Protein AF-A0AAN9YTC8-F1 (afdb_monomer_lite)

pLDDT: mean 73.13, std 9.22, range [50.75, 85.56]

Sequence (121 aa):
MQWSGKAPTAAPIPGGHFCYISTPMRNTRRFLTKIKHPSVNAHGRICHSIFDRDWTSDISTTALLDTVYALLYQPEYSDPVNTTTILRFHHDAVEFADEVRAYVHNHALTSREDWKTALLD

Organism: NCBI:txid117547

Radius of gyration: 14.25 Å; chains: 1; bounding box: 40×26×38 Å

InterPro domains:
  IPR000608 Ubiquitin-conjugating (UBC), catalytic core domain [PF00179] (30-103)
  IPR000608 Ubiquitin-conjugating (UBC), catalytic core domain [PS50127] (1-109)
  IPR016135 Ubiquitin-conjugating enzyme/RWD-like [G3DSA:3.10.110.10] (22-118)
  IPR016135 Ubiquitin-conjugating enzyme/RWD-like [SSF54495] (30-110)

Foldseek 3Di:
DKDWDFQDCQFLQHGFIWIWDQDPVVLDTFIPFQALAQQADRRGDGNDCCSPVVPDPPDDPVNVVVVVNVCRRPPDPPDCNPVVSVCCCVVPVPVSSVVRHVSRVVTRPQDPVNVVVVVVD

Secondary structure (DSSP, 8-state):
-EEEEEPPTTSSSTT-EEEEEEEGGGTEEEESS---BTTB-TTS-B-SGGGTTT--TTS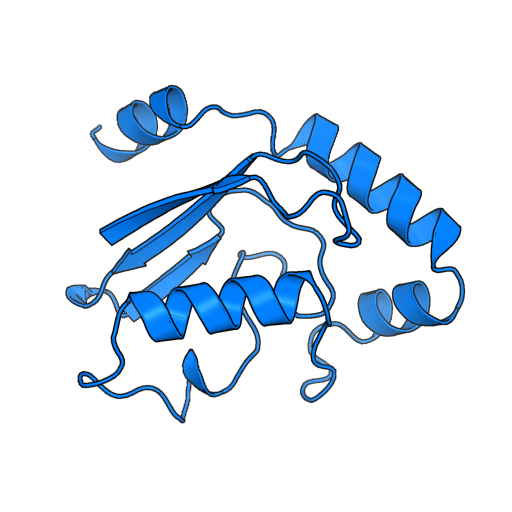-HHHHHHHHHHHHHS---S-GGGHHHHHHHHH-HHHHHHHHHHHHHHHS---HHHHHHHHH-

Structure (mmCIF, N/CA/C/O backbone):
data_AF-A0AAN9YTC8-F1
#
_entry.id   AF-A0AAN9YTC8-F1
#
loop_
_atom_site.group_PDB
_atom_site.id
_atom_site.type_symbol
_atom_site.label_atom_id
_atom_site.label_alt_id
_atom_site.label_comp_id
_atom_site.label_asym_id
_atom_site.label_entity_id
_atom_site.label_seq_id
_atom_site.pdbx_PDB_ins_code
_atom_site.Cartn_x
_atom_site.Cartn_y
_atom_site.Cartn_z
_atom_site.occupancy
_atom_site.B_iso_or_equiv
_atom_site.auth_seq_id
_atom_site.auth_comp_id
_atom_site.auth_asym_id
_atom_site.auth_atom_id
_atom_site.pdbx_PDB_model_num
ATOM 1 N N . MET A 1 1 ? -11.846 1.825 11.011 1.00 56.03 1 MET A N 1
ATOM 2 C CA . MET A 1 1 ? -11.203 3.096 10.638 1.00 56.03 1 MET A CA 1
ATOM 3 C C . MET A 1 1 ? -10.756 3.009 9.186 1.00 56.03 1 MET A C 1
ATOM 5 O O . MET A 1 1 ? -10.105 2.040 8.809 1.00 56.03 1 MET A O 1
ATOM 9 N N . GLN A 1 2 ? -11.172 3.971 8.364 1.00 60.97 2 GLN A N 1
ATOM 10 C CA . GLN A 1 2 ? -10.748 4.090 6.969 1.00 60.97 2 GLN A CA 1
ATOM 11 C C . GLN A 1 2 ? -9.683 5.176 6.891 1.00 60.97 2 GLN A C 1
ATOM 13 O O . GLN A 1 2 ? -9.886 6.280 7.400 1.00 60.97 2 GLN A O 1
ATOM 18 N N . TRP A 1 3 ? -8.563 4.862 6.253 1.00 62.59 3 TRP A N 1
ATOM 19 C CA . TRP A 1 3 ? -7.508 5.818 5.986 1.00 62.59 3 TRP A CA 1
ATOM 20 C C . TRP A 1 3 ? -7.277 5.914 4.478 1.00 62.59 3 TRP A C 1
ATOM 22 O O . TRP A 1 3 ? -7.311 4.926 3.748 1.00 62.59 3 TRP A O 1
ATOM 32 N N . SER A 1 4 ? -7.093 7.133 3.996 1.00 61.62 4 SER A N 1
ATOM 33 C CA . SER A 1 4 ? -6.809 7.415 2.594 1.00 61.62 4 SER A CA 1
ATOM 34 C C . SER A 1 4 ? -5.671 8.416 2.547 1.00 61.62 4 SER A C 1
ATOM 36 O O . SER A 1 4 ? -5.787 9.480 3.161 1.00 61.62 4 SER A O 1
ATOM 38 N N . GLY A 1 5 ? -4.617 8.108 1.805 1.00 62.34 5 GLY A N 1
ATOM 39 C CA . GLY A 1 5 ? -3.478 9.000 1.658 1.00 62.34 5 GLY A CA 1
ATOM 40 C C . GLY A 1 5 ? -2.777 8.819 0.323 1.00 62.34 5 GLY A C 1
ATOM 41 O O . GLY A 1 5 ? -3.021 7.863 -0.415 1.00 62.34 5 GLY A O 1
ATOM 42 N N . LYS A 1 6 ? -1.926 9.789 -0.002 1.00 61.69 6 LYS A N 1
ATOM 43 C CA . LYS A 1 6 ? -1.024 9.706 -1.150 1.00 61.69 6 LYS A CA 1
ATOM 44 C C . LYS A 1 6 ? 0.211 8.908 -0.748 1.00 61.69 6 LYS A C 1
ATOM 46 O O . LYS A 1 6 ? 0.714 9.095 0.364 1.00 61.69 6 LYS A O 1
ATOM 51 N N . ALA A 1 7 ? 0.705 8.053 -1.641 1.00 61.84 7 ALA A N 1
ATOM 52 C CA . ALA A 1 7 ? 2.037 7.492 -1.444 1.00 61.84 7 ALA A CA 1
ATOM 53 C C . ALA A 1 7 ? 3.098 8.610 -1.476 1.00 61.84 7 ALA A C 1
ATOM 55 O O . ALA A 1 7 ? 2.913 9.604 -2.189 1.00 61.84 7 ALA A O 1
ATOM 56 N N . PRO A 1 8 ? 4.204 8.461 -0.725 1.00 58.53 8 PRO A N 1
ATOM 57 C CA . PRO A 1 8 ? 5.326 9.389 -0.789 1.00 58.53 8 PRO A CA 1
ATOM 58 C C . PRO A 1 8 ? 5.865 9.503 -2.219 1.00 58.53 8 PRO A C 1
ATOM 60 O O . PRO A 1 8 ? 6.026 8.497 -2.903 1.00 58.53 8 PRO A O 1
ATOM 63 N N . THR A 1 9 ? 6.211 10.712 -2.662 1.00 55.62 9 THR A N 1
ATOM 64 C CA . THR A 1 9 ? 6.757 10.952 -4.013 1.00 55.62 9 THR A CA 1
ATOM 65 C C . THR A 1 9 ? 8.065 10.194 -4.269 1.00 55.62 9 THR A C 1
ATOM 67 O O . THR A 1 9 ? 8.364 9.859 -5.409 1.00 55.62 9 THR A O 1
ATOM 70 N N . ALA A 1 10 ? 8.826 9.915 -3.205 1.00 52.22 10 ALA A N 1
ATOM 71 C CA . ALA A 1 10 ? 10.077 9.158 -3.235 1.00 52.22 10 ALA A CA 1
ATOM 72 C C . ALA A 1 10 ? 9.891 7.634 -3.087 1.00 52.22 10 ALA A C 1
ATOM 74 O O . ALA A 1 10 ? 10.875 6.901 -3.134 1.00 52.22 10 ALA A O 1
ATOM 75 N N . ALA A 1 11 ? 8.662 7.150 -2.880 1.00 58.00 11 ALA A N 1
ATOM 76 C CA . ALA A 1 11 ? 8.391 5.718 -2.871 1.00 58.00 11 ALA A CA 1
ATOM 77 C C . ALA A 1 11 ? 8.486 5.156 -4.304 1.00 58.00 11 ALA A C 1
ATOM 79 O O . ALA A 1 11 ? 8.258 5.901 -5.263 1.00 58.00 11 ALA A O 1
ATOM 80 N N . PRO A 1 12 ? 8.689 3.835 -4.480 1.00 53.94 12 PRO A N 1
ATOM 81 C CA . PRO A 1 12 ? 8.632 3.164 -5.788 1.00 53.94 12 PRO A CA 1
ATOM 82 C C . PRO A 1 12 ? 7.294 3.345 -6.532 1.00 53.94 12 PRO A C 1
ATOM 84 O O . PRO A 1 12 ? 7.140 2.894 -7.664 1.00 53.94 12 PRO A O 1
ATOM 87 N N . ILE A 1 13 ? 6.318 3.998 -5.889 1.00 55.84 13 ILE A N 1
ATOM 88 C CA . ILE A 1 13 ? 4.958 4.243 -6.348 1.00 55.84 13 ILE A CA 1
ATOM 89 C C . ILE A 1 13 ? 4.642 5.759 -6.327 1.00 55.84 13 ILE A C 1
ATOM 91 O O . ILE A 1 13 ? 3.891 6.218 -5.460 1.00 55.84 13 ILE A O 1
ATOM 95 N N . PRO A 1 14 ? 5.187 6.584 -7.239 1.00 54.06 14 PRO A N 1
ATOM 96 C CA . PRO A 1 14 ? 4.947 8.024 -7.191 1.00 54.06 14 PRO A CA 1
ATOM 97 C C . PRO A 1 14 ? 3.487 8.365 -7.537 1.00 54.06 14 PRO A C 1
ATOM 99 O O . PRO A 1 14 ? 2.991 8.001 -8.601 1.00 54.06 14 PRO A O 1
ATOM 102 N N . GLY A 1 15 ? 2.802 9.103 -6.655 1.00 55.34 15 GLY A N 1
ATOM 103 C CA . GLY A 1 15 ? 1.581 9.856 -6.989 1.00 55.34 15 GLY A CA 1
ATOM 104 C C . GLY A 1 15 ? 0.232 9.128 -6.899 1.00 55.34 15 GLY A C 1
ATOM 105 O O . GLY A 1 15 ? -0.797 9.767 -7.115 1.00 55.34 15 GLY A O 1
ATOM 106 N N . GLY A 1 16 ? 0.194 7.841 -6.548 1.00 62.44 16 GLY A N 1
ATOM 107 C CA . GLY A 1 16 ? -1.069 7.108 -6.379 1.00 62.44 16 GLY A CA 1
ATOM 108 C C . GLY A 1 16 ? -1.844 7.497 -5.113 1.00 62.44 16 GLY A C 1
ATOM 109 O O . GLY A 1 16 ? -1.246 7.750 -4.061 1.00 62.44 16 GLY A O 1
ATOM 110 N N . HIS A 1 17 ? -3.180 7.515 -5.200 1.00 66.12 17 HIS A N 1
ATOM 111 C CA . HIS A 1 17 ? -4.056 7.587 -4.029 1.00 66.12 17 HIS A CA 1
ATOM 112 C C . HIS A 1 17 ? -4.379 6.175 -3.546 1.00 66.12 17 HIS A C 1
ATOM 114 O O . HIS A 1 17 ? -4.927 5.354 -4.283 1.00 66.12 17 HIS A O 1
ATOM 120 N N . PHE A 1 18 ? -4.080 5.895 -2.281 1.00 72.00 18 PHE A N 1
ATOM 121 C CA . PHE A 1 18 ? -4.315 4.585 -1.690 1.00 72.00 18 PHE A CA 1
ATOM 122 C C . PHE A 1 18 ? -5.337 4.689 -0.569 1.00 72.00 18 PHE A C 1
ATOM 124 O O . PHE A 1 18 ? -5.228 5.535 0.321 1.00 72.00 18 PHE A O 1
ATOM 131 N N . CYS A 1 19 ? -6.335 3.808 -0.611 1.00 73.00 19 CYS A N 1
ATOM 132 C CA . CYS A 1 19 ? -7.263 3.599 0.485 1.00 73.00 19 CYS A CA 1
ATOM 133 C C . CYS A 1 19 ? -6.881 2.322 1.234 1.00 73.00 19 CYS A C 1
ATOM 135 O O . CYS A 1 19 ? -6.832 1.232 0.657 1.00 73.00 19 CYS A O 1
ATOM 137 N N . TYR A 1 20 ? -6.610 2.472 2.526 1.00 76.75 20 TYR A N 1
A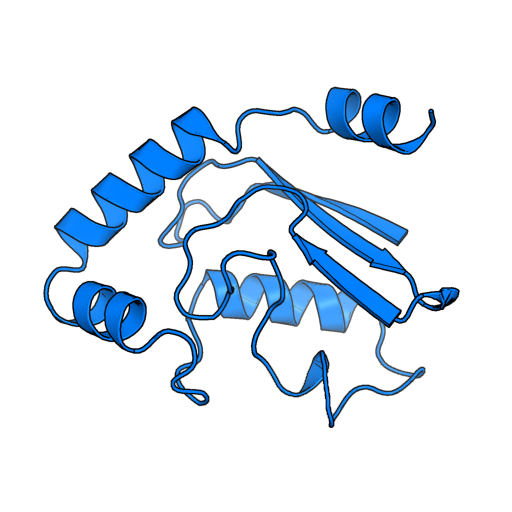TOM 138 C CA . TYR A 1 20 ? -6.320 1.397 3.459 1.00 76.75 20 TYR A CA 1
ATOM 139 C C . TYR A 1 20 ? -7.416 1.340 4.520 1.00 76.75 20 TYR A C 1
ATOM 141 O O . TYR A 1 20 ? -7.784 2.352 5.123 1.00 76.75 20 TYR A O 1
ATOM 149 N N . ILE A 1 21 ? -7.938 0.144 4.769 1.00 74.69 21 ILE A N 1
ATOM 150 C CA . ILE A 1 21 ? -8.911 -0.085 5.833 1.00 74.69 21 ILE A CA 1
ATOM 151 C C . ILE A 1 21 ? -8.277 -0.889 6.958 1.00 74.69 21 ILE A C 1
ATOM 153 O O . ILE A 1 21 ? -7.639 -1.913 6.725 1.00 74.69 21 ILE A O 1
ATOM 157 N N . SER A 1 22 ? -8.511 -0.436 8.189 1.00 72.06 22 SER A N 1
ATOM 158 C CA . SER A 1 22 ? -8.235 -1.192 9.408 1.00 72.06 22 SER A CA 1
ATOM 159 C C . SER A 1 22 ? -9.510 -1.252 10.235 1.00 72.06 22 SER A C 1
ATOM 161 O O . SER A 1 22 ? -10.032 -0.236 10.705 1.00 72.06 22 SER A O 1
ATOM 163 N N . THR A 1 23 ? -10.073 -2.447 10.367 1.00 66.19 23 THR A N 1
ATOM 164 C CA . THR A 1 23 ? -11.313 -2.686 11.114 1.00 66.19 23 THR A CA 1
ATOM 165 C C . THR A 1 23 ? -11.013 -3.594 12.304 1.00 66.19 23 THR A C 1
ATOM 167 O O . THR A 1 23 ? -10.818 -4.793 12.102 1.00 66.19 23 THR A O 1
ATOM 170 N N . PRO A 1 24 ? -10.995 -3.053 13.540 1.00 59.50 24 PRO A N 1
ATOM 171 C CA . PRO A 1 24 ? -10.725 -3.844 14.742 1.00 59.50 24 PRO A CA 1
ATOM 172 C C . PRO A 1 24 ? -11.701 -5.017 14.891 1.00 59.50 24 PRO A C 1
ATOM 174 O O . PRO A 1 24 ? -11.288 -6.135 15.163 1.00 59.50 24 PRO A O 1
ATOM 177 N N . MET A 1 25 ? -12.988 -4.785 14.607 1.00 55.59 25 MET A N 1
ATOM 178 C CA . MET A 1 25 ? -14.050 -5.785 14.786 1.00 55.59 25 MET A CA 1
ATOM 179 C C . MET A 1 25 ? -13.994 -6.966 13.811 1.00 55.59 25 MET A C 1
ATOM 181 O O . MET A 1 25 ? -14.504 -8.033 14.125 1.00 55.59 25 MET A O 1
ATOM 185 N N . ARG A 1 26 ? -13.427 -6.784 12.613 1.00 54.22 26 ARG A N 1
ATOM 186 C CA . ARG A 1 26 ? -13.381 -7.829 11.573 1.00 54.22 26 ARG A CA 1
ATOM 187 C C . ARG A 1 26 ? -11.967 -8.350 11.314 1.00 54.22 26 ARG A C 1
ATOM 189 O O . ARG A 1 26 ? -11.777 -9.143 10.398 1.00 54.22 26 ARG A O 1
ATOM 196 N N . ASN A 1 27 ? -10.980 -7.883 12.087 1.00 64.69 27 ASN A N 1
ATOM 197 C CA . ASN A 1 27 ? -9.552 -8.138 11.871 1.00 64.69 27 ASN A CA 1
ATOM 198 C C . ASN A 1 27 ? -9.114 -7.896 10.407 1.00 64.69 27 ASN A C 1
ATOM 200 O O . ASN A 1 27 ? -8.192 -8.526 9.893 1.00 64.69 27 ASN A O 1
ATOM 204 N N . THR A 1 28 ? -9.810 -7.003 9.692 1.00 69.06 28 THR A N 1
ATOM 205 C CA . THR A 1 28 ? -9.534 -6.725 8.279 1.00 69.06 28 THR A CA 1
ATOM 206 C C . THR A 1 28 ? -8.626 -5.512 8.186 1.00 69.06 28 THR A C 1
ATOM 208 O O . THR A 1 28 ? -9.058 -4.391 8.469 1.00 69.06 28 THR A O 1
ATOM 211 N N . ARG A 1 29 ? -7.376 -5.772 7.793 1.00 80.12 29 ARG A N 1
ATOM 212 C CA . ARG A 1 29 ? -6.286 -4.814 7.577 1.00 80.12 29 ARG A CA 1
ATOM 213 C C . ARG A 1 29 ? -5.749 -4.999 6.163 1.00 80.12 29 ARG A C 1
ATOM 215 O O . ARG A 1 29 ? -4.997 -5.937 5.905 1.00 80.12 29 ARG A O 1
ATOM 222 N N . ARG A 1 30 ? -6.216 -4.186 5.215 1.00 83.88 30 ARG A N 1
ATOM 223 C CA . ARG A 1 30 ? -5.835 -4.326 3.801 1.00 83.88 30 ARG A CA 1
ATOM 224 C C . ARG A 1 30 ? -5.988 -3.028 3.026 1.00 83.88 30 ARG A C 1
ATOM 226 O O . ARG A 1 30 ? -6.816 -2.182 3.366 1.00 83.88 30 ARG A O 1
ATOM 233 N N . PHE A 1 31 ? -5.252 -2.932 1.932 1.00 83.94 31 PHE A N 1
ATOM 234 C CA . PHE A 1 31 ? -5.519 -1.966 0.883 1.00 83.94 31 PHE A CA 1
ATOM 235 C C . PHE A 1 31 ? -6.780 -2.358 0.109 1.00 83.94 31 PHE A C 1
ATOM 237 O O . PHE A 1 31 ? -6.955 -3.513 -0.278 1.00 83.94 31 PHE A O 1
ATOM 244 N N . LEU A 1 32 ? -7.673 -1.389 -0.081 1.00 80.00 32 LEU A N 1
ATOM 245 C CA . LEU A 1 32 ? -8.811 -1.506 -0.994 1.00 80.00 32 LEU A CA 1
ATOM 246 C C . LEU A 1 32 ? -8.403 -1.153 -2.417 1.00 80.00 32 LEU A C 1
ATOM 248 O O . LEU A 1 32 ? -8.818 -1.806 -3.372 1.00 80.00 32 LEU A O 1
ATOM 252 N N . THR A 1 33 ? -7.546 -0.142 -2.546 1.00 79.75 33 THR A N 1
ATOM 253 C CA . THR A 1 33 ? -6.859 0.145 -3.797 1.00 79.75 33 THR A CA 1
ATOM 254 C C . THR A 1 33 ? -5.983 -1.047 -4.152 1.00 79.75 33 THR A C 1
ATOM 256 O O . THR A 1 33 ? -5.244 -1.549 -3.305 1.00 79.75 33 THR A O 1
ATOM 259 N N . LYS A 1 34 ? -6.031 -1.505 -5.404 1.00 80.81 34 LYS A N 1
ATOM 260 C CA . LYS A 1 34 ? -5.099 -2.541 -5.846 1.00 80.81 34 LYS A CA 1
ATOM 261 C C . LYS A 1 34 ? -3.696 -1.941 -5.896 1.00 80.81 34 LYS A C 1
ATOM 263 O O . LYS A 1 34 ? -3.473 -0.952 -6.589 1.00 80.81 34 LYS A O 1
ATOM 268 N N . ILE A 1 35 ? -2.754 -2.565 -5.196 1.00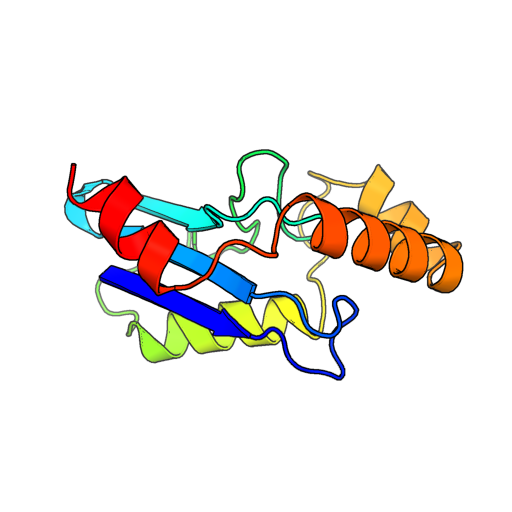 78.38 35 ILE A N 1
ATOM 269 C CA . ILE A 1 35 ? -1.352 -2.139 -5.152 1.00 78.38 35 ILE A CA 1
ATOM 270 C C . ILE A 1 35 ? -0.478 -3.288 -5.633 1.00 78.38 35 ILE A C 1
ATOM 272 O O . ILE A 1 35 ? -0.676 -4.431 -5.223 1.00 78.38 35 ILE A O 1
ATOM 276 N N . LYS A 1 36 ? 0.497 -2.978 -6.488 1.00 79.94 36 LYS A N 1
ATOM 277 C CA . LYS A 1 36 ? 1.577 -3.894 -6.848 1.00 79.94 36 LYS A CA 1
ATOM 278 C C . LYS A 1 36 ? 2.809 -3.499 -6.034 1.00 79.94 36 LYS A C 1
ATOM 280 O O . LYS A 1 36 ? 3.416 -2.471 -6.304 1.00 79.94 36 LYS A O 1
ATOM 285 N N . HIS A 1 37 ? 3.113 -4.266 -4.990 1.00 80.12 37 HIS A N 1
ATOM 286 C CA . HIS A 1 37 ? 4.211 -3.985 -4.062 1.00 80.12 37 HIS A CA 1
ATOM 287 C C . HIS A 1 37 ? 4.787 -5.302 -3.511 1.00 80.12 37 HIS A C 1
ATOM 289 O O . HIS A 1 37 ? 3.999 -6.211 -3.251 1.00 80.12 37 HIS A O 1
ATOM 295 N N . PRO A 1 38 ? 6.112 -5.431 -3.295 1.00 79.06 38 PRO A N 1
ATOM 296 C CA . PRO A 1 38 ? 6.716 -6.677 -2.809 1.00 79.06 38 PRO A CA 1
ATOM 297 C C . PRO A 1 38 ? 6.101 -7.192 -1.498 1.00 79.06 38 PRO A C 1
ATOM 299 O O . PRO A 1 38 ? 5.795 -8.374 -1.387 1.00 79.06 38 PRO A O 1
ATOM 302 N N . SER A 1 39 ? 5.824 -6.292 -0.550 1.00 79.88 39 SER A N 1
ATOM 303 C CA . SER A 1 39 ? 5.231 -6.623 0.758 1.00 79.88 39 SER A CA 1
ATOM 304 C C . SER A 1 39 ? 3.690 -6.609 0.777 1.00 79.88 39 SER A C 1
ATOM 306 O O . SER A 1 39 ? 3.094 -6.636 1.853 1.00 79.88 39 SER A O 1
ATOM 308 N N . VAL A 1 40 ? 3.017 -6.526 -0.383 1.00 81.69 40 VAL A N 1
ATOM 309 C CA . VAL A 1 40 ? 1.543 -6.544 -0.489 1.00 81.69 40 VAL A CA 1
ATOM 310 C C . VAL A 1 40 ? 1.097 -7.647 -1.446 1.00 81.69 40 VAL A C 1
ATOM 312 O O . VAL A 1 40 ? 1.592 -7.760 -2.566 1.00 81.69 40 VAL A O 1
ATOM 315 N N . ASN A 1 41 ? 0.135 -8.466 -1.025 1.00 81.75 41 ASN A N 1
ATOM 316 C CA . ASN A 1 41 ? -0.403 -9.526 -1.878 1.00 81.75 41 ASN A CA 1
ATOM 317 C C . ASN A 1 41 ? -1.527 -9.029 -2.812 1.00 81.75 41 ASN A C 1
ATOM 319 O O . ASN A 1 41 ? -2.043 -7.923 -2.668 1.00 81.75 41 ASN A O 1
ATOM 323 N N . ALA A 1 42 ? -1.971 -9.881 -3.743 1.00 79.44 42 ALA A N 1
ATOM 324 C CA . ALA A 1 42 ? -3.038 -9.550 -4.700 1.00 79.44 42 ALA A CA 1
ATOM 325 C C . ALA A 1 42 ? -4.396 -9.204 -4.047 1.00 79.44 42 ALA A C 1
ATOM 327 O O . ALA A 1 42 ? -5.236 -8.554 -4.668 1.00 79.44 42 ALA A O 1
ATOM 328 N N . HIS A 1 43 ? -4.610 -9.608 -2.790 1.00 81.31 43 HIS A N 1
ATOM 329 C CA . HIS A 1 43 ? -5.796 -9.272 -1.996 1.00 81.31 43 HIS A CA 1
ATOM 330 C C . HIS A 1 43 ? -5.630 -7.986 -1.163 1.00 81.31 43 HIS A C 1
ATOM 332 O O . HIS A 1 43 ? -6.514 -7.655 -0.369 1.00 81.31 43 HIS A O 1
ATOM 338 N N . GLY A 1 44 ? -4.503 -7.280 -1.302 1.00 81.12 44 GLY A N 1
ATOM 339 C CA . GLY A 1 44 ? -4.205 -6.037 -0.592 1.00 81.12 44 GLY A CA 1
ATOM 340 C C . GLY A 1 44 ? -3.747 -6.221 0.857 1.00 81.12 44 GLY A C 1
ATOM 341 O O . GLY A 1 44 ? -3.661 -5.235 1.587 1.00 81.12 44 GLY A O 1
ATOM 342 N N . ARG A 1 45 ? -3.473 -7.451 1.314 1.00 83.44 45 ARG A N 1
ATOM 343 C CA . ARG A 1 45 ? -2.926 -7.689 2.661 1.00 83.44 45 ARG A CA 1
ATOM 344 C C . ARG A 1 45 ? -1.432 -7.395 2.677 1.00 83.44 45 ARG A C 1
ATOM 346 O O . ARG A 1 45 ? -0.723 -7.748 1.735 1.00 83.44 45 ARG A O 1
ATOM 353 N N . ILE A 1 46 ? -0.988 -6.779 3.764 1.00 83.38 46 ILE A N 1
ATOM 354 C CA . ILE A 1 46 ? 0.416 -6.457 4.006 1.00 83.38 46 ILE A CA 1
ATOM 355 C C . ILE A 1 46 ? 1.067 -7.645 4.707 1.00 83.38 46 ILE A C 1
ATOM 357 O O . ILE A 1 46 ? 0.535 -8.137 5.701 1.00 83.38 46 ILE A O 1
ATOM 361 N N . CYS A 1 47 ? 2.200 -8.096 4.182 1.00 79.75 47 CYS A N 1
ATOM 362 C CA . CYS A 1 47 ? 2.984 -9.177 4.759 1.00 79.75 47 CYS A CA 1
ATOM 363 C C . CYS A 1 47 ? 4.031 -8.591 5.710 1.00 79.75 47 CYS A C 1
ATOM 365 O O . CYS A 1 47 ? 5.152 -8.312 5.301 1.00 79.75 47 CYS A O 1
ATOM 367 N N . HIS A 1 48 ? 3.628 -8.320 6.950 1.00 82.06 48 HIS A N 1
ATOM 368 C CA . HIS A 1 48 ? 4.517 -7.870 8.021 1.00 82.06 48 HIS A CA 1
ATOM 369 C C . HIS A 1 48 ? 3.919 -8.305 9.361 1.00 82.06 48 HIS A C 1
ATOM 371 O O . HIS A 1 48 ? 2.701 -8.255 9.558 1.00 82.06 48 HIS A O 1
ATOM 377 N N . SER A 1 49 ? 4.768 -8.729 10.295 1.00 80.69 49 SER A N 1
ATOM 378 C CA . SER A 1 49 ? 4.352 -9.410 11.526 1.00 80.69 49 SER A CA 1
ATOM 379 C C . SER A 1 49 ? 3.425 -8.583 12.422 1.00 80.69 49 SER A C 1
ATOM 381 O O . SER A 1 49 ? 2.488 -9.133 12.992 1.00 80.69 49 SER A O 1
ATOM 383 N N . ILE A 1 50 ? 3.611 -7.259 12.466 1.00 82.12 50 ILE A N 1
ATOM 384 C CA . ILE A 1 50 ? 2.720 -6.303 13.156 1.00 82.12 50 ILE A CA 1
ATOM 385 C C . ILE A 1 50 ? 1.250 -6.358 12.699 1.00 82.12 50 ILE A C 1
ATOM 387 O O . ILE A 1 50 ? 0.355 -5.944 13.436 1.00 82.12 50 ILE A O 1
ATOM 391 N N . PHE A 1 51 ? 0.979 -6.834 11.478 1.00 79.50 51 PHE A N 1
ATOM 392 C CA . PHE A 1 51 ? -0.386 -7.000 10.966 1.00 79.50 51 PHE A CA 1
ATOM 393 C C . PHE A 1 51 ? -0.943 -8.408 11.205 1.00 79.50 51 PHE A C 1
ATOM 395 O O . PHE A 1 51 ? -2.133 -8.617 10.952 1.00 79.50 51 PHE A O 1
ATOM 402 N N . ASP A 1 52 ? -0.106 -9.325 11.693 1.00 77.62 52 ASP A N 1
ATOM 403 C CA . ASP A 1 52 ? -0.385 -10.744 11.897 1.00 77.62 52 ASP A CA 1
ATOM 404 C C . ASP A 1 52 ? -0.016 -11.164 13.337 1.00 77.62 52 ASP A C 1
ATOM 406 O O . ASP A 1 52 ? -0.666 -10.713 14.280 1.00 77.62 52 ASP A O 1
ATOM 410 N N . ARG A 1 53 ? 1.025 -11.988 13.528 1.00 79.06 53 ARG A N 1
ATOM 411 C CA . ARG A 1 53 ? 1.403 -12.580 14.826 1.00 79.06 53 ARG A CA 1
ATOM 412 C C . ARG A 1 53 ? 1.775 -11.591 15.939 1.00 79.06 53 ARG A C 1
ATOM 414 O O . ARG A 1 53 ? 1.533 -11.894 17.101 1.00 79.06 53 ARG A O 1
ATOM 421 N N . ASP A 1 54 ? 2.344 -10.435 15.598 1.00 82.94 54 ASP A N 1
ATOM 422 C CA . ASP A 1 54 ? 2.815 -9.445 16.580 1.00 82.94 54 ASP A CA 1
ATOM 423 C C . ASP A 1 54 ? 1.750 -8.368 16.844 1.00 82.94 54 ASP A C 1
ATOM 425 O O . ASP A 1 54 ? 2.014 -7.362 17.504 1.00 82.94 54 ASP A O 1
ATOM 429 N N . TRP A 1 55 ? 0.537 -8.543 16.307 1.00 82.38 55 TRP A N 1
ATOM 430 C CA . TRP A 1 55 ? -0.537 -7.586 16.512 1.00 82.38 55 TRP A CA 1
ATOM 431 C C . TRP A 1 55 ? -1.083 -7.650 17.943 1.00 82.38 55 TRP A C 1
ATOM 433 O O . TRP A 1 55 ? -1.522 -8.699 18.413 1.00 82.38 55 TRP A O 1
ATOM 443 N N . THR A 1 56 ? -1.163 -6.491 18.597 1.00 80.19 56 THR A N 1
ATOM 444 C CA . THR A 1 56 ? -1.854 -6.319 19.879 1.00 80.19 56 THR A CA 1
ATOM 445 C C . THR A 1 56 ? -2.849 -5.158 19.808 1.00 80.19 56 THR A C 1
ATOM 447 O O . THR A 1 56 ? -2.721 -4.251 18.979 1.00 80.19 56 THR A O 1
ATOM 450 N N . SER A 1 57 ? -3.864 -5.172 20.679 1.00 80.62 57 SER A N 1
ATOM 451 C CA . SER A 1 57 ? -4.867 -4.098 20.777 1.00 80.62 57 SER A CA 1
ATOM 452 C C . SER A 1 57 ? -4.281 -2.748 21.191 1.00 80.62 57 SER A C 1
ATOM 454 O O . SER A 1 57 ? -4.910 -1.719 20.955 1.00 80.62 57 SER A O 1
ATOM 456 N N . ASP A 1 58 ? -3.088 -2.759 21.783 1.00 84.44 58 ASP A N 1
ATOM 457 C CA . ASP A 1 58 ? -2.414 -1.578 22.323 1.00 84.44 58 ASP A CA 1
ATOM 458 C C . ASP A 1 58 ? -1.629 -0.816 21.244 1.00 84.44 58 ASP A C 1
ATOM 460 O O . ASP A 1 58 ? -1.181 0.312 21.462 1.00 84.44 58 ASP A O 1
ATOM 464 N N . ILE A 1 59 ? -1.476 -1.407 20.052 1.00 82.31 59 ILE A N 1
ATOM 465 C CA . ILE A 1 59 ? -0.827 -0.753 18.916 1.00 82.31 59 ILE A CA 1
ATOM 466 C C . ILE A 1 59 ? -1.699 0.409 18.446 1.00 82.31 59 ILE A C 1
ATOM 468 O O . ILE A 1 59 ? -2.817 0.235 17.953 1.00 82.31 59 ILE A O 1
ATOM 472 N N . SER A 1 60 ? -1.148 1.617 18.554 1.00 83.44 60 SER A N 1
ATOM 473 C CA . SER A 1 60 ? -1.823 2.820 18.083 1.00 83.44 60 SER A CA 1
ATOM 474 C C . SER A 1 60 ? -1.998 2.813 16.561 1.00 83.44 60 SER A C 1
ATOM 476 O O . SER A 1 60 ? -1.150 2.332 15.807 1.00 83.44 60 SER A O 1
ATOM 478 N N . THR A 1 61 ? -3.088 3.423 16.088 1.00 80.12 61 THR A N 1
ATOM 479 C CA . THR A 1 61 ? -3.322 3.591 14.644 1.00 80.12 61 THR A CA 1
ATOM 480 C C . THR A 1 61 ? -2.183 4.363 13.973 1.00 80.12 61 THR A C 1
ATOM 482 O O . THR A 1 61 ? -1.847 4.065 12.832 1.00 80.12 61 THR A O 1
ATOM 485 N N . THR A 1 62 ? -1.566 5.317 14.676 1.00 83.44 62 THR A N 1
ATOM 486 C CA . THR A 1 62 ? -0.410 6.073 14.177 1.00 83.44 62 THR A CA 1
ATOM 487 C C . THR A 1 62 ? 0.778 5.152 13.915 1.00 83.44 62 THR A C 1
ATOM 489 O O . THR A 1 62 ? 1.250 5.111 12.789 1.00 83.44 62 THR A O 1
ATOM 492 N N . ALA A 1 63 ? 1.171 4.321 14.888 1.00 84.19 63 ALA A N 1
ATOM 493 C CA . ALA A 1 63 ? 2.275 3.367 14.724 1.00 84.19 63 ALA A CA 1
ATOM 494 C C . ALA A 1 63 ? 2.024 2.366 13.582 1.00 84.19 63 ALA A C 1
ATOM 496 O O . ALA A 1 63 ? 2.932 1.998 12.832 1.00 84.19 63 ALA A O 1
ATOM 497 N N . LEU A 1 64 ? 0.766 1.948 13.422 1.00 82.81 64 LEU A N 1
ATOM 498 C CA . LEU A 1 64 ? 0.355 1.074 12.332 1.00 82.81 64 LEU A CA 1
ATOM 499 C C . LEU A 1 64 ? 0.509 1.767 10.971 1.00 82.81 64 LEU A C 1
ATOM 501 O O . LEU A 1 64 ? 1.080 1.179 10.056 1.00 82.81 64 LEU A O 1
ATOM 505 N N . LEU A 1 65 ? 0.045 3.012 10.837 1.00 82.19 65 LEU A N 1
ATOM 506 C CA . LEU A 1 65 ? 0.204 3.798 9.610 1.00 82.19 65 LEU A CA 1
ATOM 507 C C . LEU A 1 65 ? 1.672 4.120 9.318 1.00 82.19 65 LEU A C 1
ATOM 509 O O . LEU A 1 65 ? 2.078 4.013 8.164 1.00 82.19 65 LEU A O 1
ATOM 513 N N . ASP A 1 66 ? 2.471 4.439 10.336 1.00 84.69 66 ASP A N 1
ATOM 514 C CA . ASP A 1 66 ? 3.911 4.675 10.193 1.00 84.69 66 ASP A CA 1
ATOM 515 C C . ASP A 1 66 ? 4.612 3.432 9.642 1.00 84.69 66 ASP A C 1
ATOM 517 O O . ASP A 1 66 ? 5.433 3.535 8.734 1.00 84.69 66 ASP A O 1
ATOM 521 N N . THR A 1 67 ? 4.215 2.242 10.101 1.00 85.56 67 THR A N 1
ATOM 522 C CA . THR A 1 67 ? 4.735 0.977 9.564 1.00 85.56 67 THR A CA 1
ATOM 523 C C . THR A 1 67 ? 4.296 0.755 8.116 1.00 85.56 67 THR A C 1
ATOM 525 O O . THR A 1 67 ? 5.107 0.352 7.284 1.00 85.56 67 THR A O 1
ATOM 528 N N . VAL A 1 68 ? 3.040 1.067 7.765 1.00 83.19 68 VAL A N 1
ATOM 529 C CA . VAL A 1 68 ? 2.585 1.022 6.361 1.00 83.19 68 VAL A CA 1
ATOM 530 C C . VAL A 1 68 ? 3.428 1.952 5.485 1.00 83.19 68 VAL A C 1
ATOM 532 O O . VAL A 1 68 ? 3.875 1.544 4.415 1.00 83.19 68 VAL A O 1
ATOM 535 N N . TYR A 1 69 ? 3.666 3.186 5.927 1.00 80.88 69 TYR A N 1
ATOM 536 C CA . TYR A 1 69 ? 4.482 4.152 5.194 1.00 80.88 69 TYR A CA 1
ATOM 537 C C . TYR A 1 69 ? 5.940 3.710 5.065 1.00 80.88 69 TYR A C 1
ATOM 539 O O . TYR A 1 69 ? 6.504 3.817 3.975 1.00 80.88 69 TYR A O 1
ATOM 547 N N . ALA A 1 70 ? 6.526 3.178 6.138 1.00 83.25 70 ALA A N 1
ATOM 548 C CA . ALA A 1 70 ? 7.875 2.628 6.125 1.00 83.25 70 ALA A CA 1
ATOM 549 C C . ALA A 1 70 ? 7.994 1.481 5.115 1.00 83.25 70 ALA A C 1
ATOM 551 O O . ALA A 1 70 ? 8.930 1.472 4.323 1.00 83.25 70 ALA A O 1
ATOM 552 N N . LEU A 1 71 ? 7.004 0.583 5.061 1.00 80.81 71 LEU A N 1
ATOM 553 C CA . LEU A 1 71 ? 6.985 -0.531 4.110 1.00 80.81 71 LEU A CA 1
ATOM 554 C C . LEU A 1 71 ? 6.836 -0.088 2.659 1.00 80.81 71 LEU A C 1
ATOM 556 O O . LEU A 1 71 ? 7.433 -0.695 1.777 1.00 80.81 71 LEU A O 1
ATOM 560 N N . LEU A 1 72 ? 6.055 0.965 2.405 1.00 77.19 72 LEU A N 1
ATOM 561 C CA . LEU A 1 72 ? 5.944 1.555 1.070 1.00 77.19 72 LEU A CA 1
ATOM 562 C C . LEU A 1 72 ? 7.243 2.242 0.627 1.00 77.19 72 LEU A C 1
ATOM 564 O O . LEU A 1 72 ? 7.470 2.383 -0.572 1.00 77.19 72 LEU A O 1
ATOM 568 N N . TYR A 1 73 ? 8.068 2.699 1.572 1.00 76.00 73 TYR A N 1
ATOM 569 C CA . TYR A 1 73 ? 9.368 3.298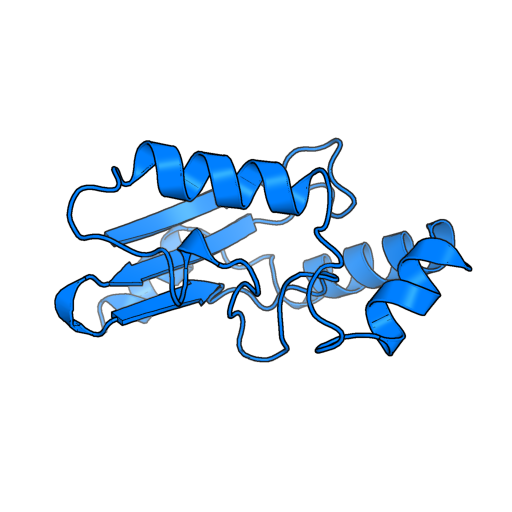 1.281 1.00 76.00 73 TYR A CA 1
ATOM 570 C C . TYR A 1 73 ? 10.450 2.233 1.086 1.00 76.00 73 TYR A C 1
ATOM 572 O O . TYR A 1 73 ? 11.205 2.281 0.116 1.00 76.00 73 TYR A O 1
ATOM 580 N N . GLN A 1 74 ? 10.494 1.254 1.986 1.00 76.25 74 GLN A N 1
ATOM 581 C CA . GLN A 1 74 ? 11.448 0.162 1.977 1.00 76.25 74 GLN A CA 1
ATOM 582 C C . GLN A 1 74 ? 10.699 -1.165 2.154 1.00 76.25 74 GLN A C 1
ATOM 584 O O . GLN A 1 74 ? 10.241 -1.463 3.261 1.00 76.25 74 GLN A O 1
ATOM 589 N N . PRO A 1 75 ? 10.570 -1.976 1.089 1.00 71.12 75 PRO A N 1
ATOM 590 C CA . 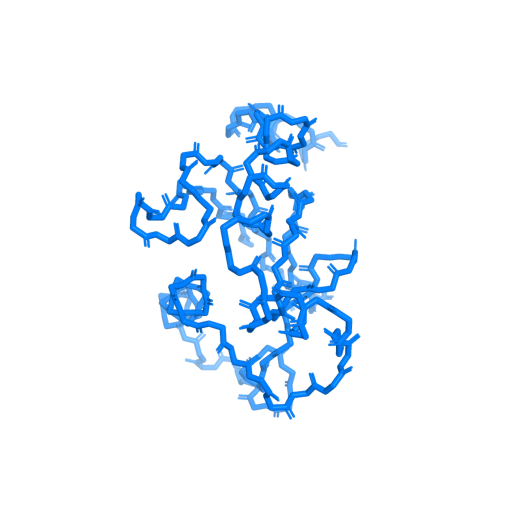PRO A 1 75 ? 9.882 -3.250 1.188 1.00 71.12 75 PRO A CA 1
ATOM 591 C C . PRO A 1 75 ? 10.631 -4.194 2.131 1.00 71.12 75 PRO A C 1
ATOM 593 O O . PRO A 1 75 ? 11.861 -4.271 2.123 1.00 71.12 75 PRO A O 1
ATOM 596 N N . GLU A 1 76 ? 9.870 -4.940 2.924 1.00 70.38 76 GLU A N 1
ATOM 597 C CA . GLU A 1 76 ? 10.393 -6.033 3.733 1.00 70.38 76 GLU A CA 1
ATOM 598 C C . GLU A 1 76 ? 10.312 -7.350 2.949 1.00 70.38 76 GLU A C 1
ATOM 600 O O . GLU A 1 76 ? 9.306 -7.631 2.289 1.00 70.38 76 GLU A O 1
ATOM 605 N N . TYR A 1 77 ? 11.387 -8.140 3.026 1.00 66.62 77 TYR A N 1
ATOM 606 C CA . TYR A 1 77 ? 11.596 -9.385 2.272 1.00 66.62 77 TYR A CA 1
ATOM 607 C C . TYR A 1 77 ? 11.479 -10.640 3.141 1.00 66.62 77 TYR A C 1
ATOM 609 O O . TYR A 1 77 ? 11.884 -11.723 2.723 1.00 66.62 77 TYR A O 1
ATOM 617 N N . SER A 1 78 ? 10.983 -10.495 4.370 1.00 61.97 78 SER A N 1
ATOM 618 C CA . SER A 1 78 ? 10.989 -11.561 5.373 1.00 61.97 78 SER A CA 1
ATOM 619 C C . SER A 1 78 ? 10.056 -12.726 5.033 1.00 61.97 78 SER A C 1
ATOM 621 O O . SER A 1 78 ? 10.186 -13.783 5.646 1.00 61.97 78 SER A O 1
ATOM 623 N N . ASP A 1 79 ? 9.180 -12.577 4.029 1.00 58.22 79 ASP A N 1
ATOM 624 C CA . ASP A 1 79 ? 8.243 -13.620 3.616 1.00 58.22 79 ASP A CA 1
ATOM 625 C C . ASP A 1 79 ? 8.213 -13.816 2.079 1.00 58.22 79 ASP A C 1
ATOM 627 O O . ASP A 1 79 ? 7.894 -12.880 1.335 1.00 58.22 79 ASP A O 1
ATOM 631 N N . PRO A 1 80 ? 8.507 -15.023 1.551 1.00 54.12 80 PRO A N 1
ATOM 632 C CA . PRO A 1 80 ? 8.573 -15.312 0.113 1.00 54.12 80 PRO A CA 1
ATOM 633 C C . PRO A 1 80 ? 7.214 -15.331 -0.612 1.00 54.12 80 PRO A C 1
ATOM 635 O O . PRO A 1 80 ? 7.141 -15.794 -1.754 1.00 54.12 80 PRO A O 1
ATOM 638 N N . VAL A 1 81 ? 6.139 -14.804 -0.011 1.00 56.81 81 VAL A N 1
ATOM 639 C CA . VAL A 1 81 ? 4.782 -14.766 -0.598 1.00 56.81 81 VAL A CA 1
ATOM 640 C C . VAL A 1 81 ? 4.781 -14.159 -2.008 1.00 56.81 81 VAL A C 1
ATOM 642 O O . VAL A 1 81 ? 3.919 -14.485 -2.821 1.00 56.81 81 VAL A O 1
ATOM 645 N N . ASN A 1 82 ? 5.762 -13.305 -2.324 1.00 64.56 82 ASN A N 1
ATOM 646 C CA . ASN A 1 82 ? 5.878 -12.661 -3.625 1.00 64.56 82 ASN A CA 1
ATOM 647 C C . ASN A 1 82 ? 7.303 -12.709 -4.205 1.00 64.56 82 ASN A C 1
ATOM 649 O O . ASN A 1 82 ? 7.811 -11.703 -4.699 1.00 64.56 82 ASN A O 1
ATOM 653 N N . THR A 1 83 ? 7.953 -13.878 -4.159 1.00 66.81 83 THR A N 1
ATOM 654 C CA . THR A 1 83 ? 9.301 -14.112 -4.732 1.00 66.81 83 THR A CA 1
ATOM 655 C C . THR A 1 83 ? 9.465 -13.553 -6.144 1.00 66.81 83 THR A C 1
ATOM 657 O O . THR A 1 83 ? 10.475 -12.923 -6.426 1.00 66.81 83 THR A O 1
ATOM 660 N N . THR A 1 84 ? 8.466 -13.689 -7.019 1.00 71.50 84 THR A N 1
ATOM 661 C CA . THR A 1 84 ? 8.506 -13.114 -8.374 1.00 71.50 84 THR A CA 1
ATOM 662 C C . THR A 1 84 ? 8.565 -11.585 -8.363 1.00 71.50 84 THR A C 1
ATOM 664 O O . THR A 1 84 ? 9.345 -10.995 -9.104 1.00 71.50 84 THR A O 1
ATOM 667 N N . THR A 1 85 ? 7.775 -10.925 -7.512 1.00 71.38 85 THR A N 1
ATOM 668 C CA . THR A 1 85 ? 7.783 -9.457 -7.388 1.00 71.38 85 THR A CA 1
ATOM 669 C C . THR A 1 85 ? 9.087 -8.964 -6.762 1.00 71.38 85 THR A C 1
ATOM 671 O O . THR A 1 85 ? 9.636 -7.967 -7.217 1.00 71.38 85 THR A O 1
ATOM 674 N N . ILE A 1 86 ? 9.616 -9.689 -5.772 1.00 73.12 86 ILE A N 1
ATOM 675 C CA . ILE A 1 86 ? 10.910 -9.408 -5.136 1.00 73.12 86 ILE A CA 1
ATOM 676 C C . ILE A 1 86 ? 12.052 -9.538 -6.153 1.00 73.12 86 ILE A C 1
ATOM 678 O O . ILE A 1 86 ? 12.869 -8.631 -6.280 1.00 73.12 86 ILE A O 1
ATOM 682 N N . LEU A 1 87 ? 12.082 -10.627 -6.928 1.00 74.38 87 LEU A N 1
ATOM 683 C CA . LEU A 1 87 ? 13.092 -10.844 -7.966 1.00 74.38 87 LEU A CA 1
ATOM 684 C C . LEU A 1 87 ? 13.070 -9.730 -9.011 1.00 74.38 87 LEU A C 1
ATOM 686 O O . LEU A 1 87 ? 14.124 -9.208 -9.353 1.00 74.38 87 LEU A O 1
ATOM 690 N N . ARG A 1 88 ? 11.885 -9.315 -9.475 1.00 72.69 88 ARG A N 1
ATOM 691 C CA . ARG A 1 88 ? 11.768 -8.211 -10.439 1.00 72.69 88 ARG A CA 1
ATOM 692 C C . ARG A 1 88 ? 12.153 -6.863 -9.844 1.00 72.69 88 ARG A C 1
ATOM 694 O O . ARG A 1 88 ? 12.809 -6.082 -10.520 1.00 72.69 88 ARG A O 1
ATOM 701 N N . PHE A 1 89 ? 11.815 -6.618 -8.579 1.00 73.62 89 PHE A N 1
ATOM 702 C CA . PHE A 1 89 ? 12.244 -5.416 -7.866 1.00 73.62 89 PHE A CA 1
ATOM 703 C C . PHE A 1 89 ? 13.776 -5.314 -7.778 1.00 73.62 89 PHE A C 1
ATOM 705 O O . PHE A 1 89 ? 14.320 -4.228 -7.951 1.00 73.62 89 PHE A O 1
ATOM 712 N N . HIS A 1 90 ? 14.474 -6.432 -7.552 1.00 72.69 90 HIS A N 1
ATOM 713 C CA . HIS A 1 90 ? 15.938 -6.453 -7.466 1.00 72.69 90 HIS A CA 1
ATOM 714 C C . HIS A 1 90 ? 16.653 -6.511 -8.820 1.00 72.69 90 HIS A C 1
ATOM 716 O O . HIS A 1 90 ? 17.719 -5.917 -8.955 1.00 72.69 90 HIS A O 1
ATOM 722 N N . HIS A 1 91 ? 16.107 -7.241 -9.794 1.00 76.31 91 HIS A N 1
ATOM 723 C CA . HIS A 1 91 ? 16.754 -7.471 -11.087 1.00 76.31 91 HIS A CA 1
ATOM 724 C C . HIS A 1 91 ? 16.523 -6.318 -12.071 1.00 76.31 91 HIS A C 1
ATOM 726 O O . HIS A 1 91 ? 17.445 -5.937 -12.781 1.00 76.31 91 HIS A O 1
ATOM 732 N N . ASP A 1 92 ? 15.320 -5.734 -12.077 1.00 76.69 92 ASP A N 1
ATOM 733 C CA . ASP A 1 92 ? 14.910 -4.694 -13.028 1.00 76.69 92 ASP A CA 1
ATOM 734 C C . ASP A 1 92 ? 14.048 -3.625 -12.343 1.00 76.69 92 ASP A C 1
ATOM 736 O O . ASP A 1 92 ? 12.867 -3.425 -12.637 1.00 76.69 92 ASP A O 1
ATOM 740 N N . ALA A 1 93 ? 14.657 -2.897 -11.403 1.00 71.12 93 ALA A N 1
ATOM 741 C CA . ALA A 1 93 ? 13.976 -1.867 -10.616 1.00 71.12 93 ALA A CA 1
ATOM 742 C C . ALA A 1 93 ? 13.307 -0.774 -11.477 1.00 71.12 93 ALA A C 1
ATOM 744 O O . ALA A 1 93 ? 12.265 -0.243 -11.092 1.00 71.12 93 ALA A O 1
ATOM 745 N N . VAL A 1 94 ? 13.879 -0.445 -12.644 1.00 77.44 94 VAL A N 1
ATOM 746 C CA . VAL A 1 94 ? 13.332 0.567 -13.566 1.00 77.44 94 VAL A CA 1
ATOM 747 C C . VAL A 1 94 ? 12.067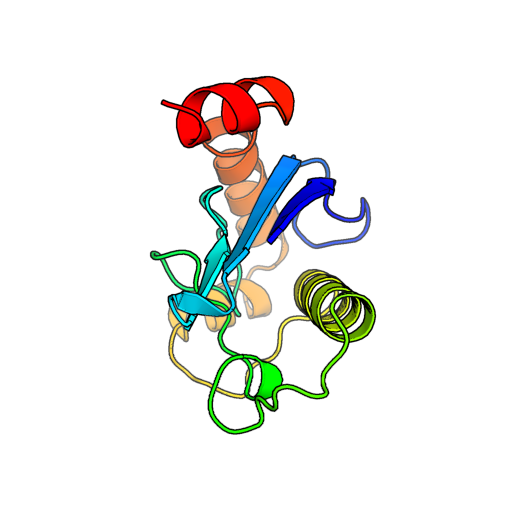 0.056 -14.254 1.00 77.44 94 VAL A C 1
ATOM 749 O O . VAL A 1 94 ? 11.031 0.713 -14.174 1.00 77.44 94 VAL A O 1
ATOM 752 N N . GLU A 1 95 ? 12.124 -1.132 -14.864 1.00 79.88 95 GLU A N 1
ATOM 753 C CA . GLU A 1 95 ? 10.963 -1.750 -15.518 1.00 79.88 95 GLU A CA 1
ATOM 754 C C . GLU A 1 95 ? 9.844 -1.996 -14.500 1.00 79.88 95 GLU A C 1
ATOM 756 O O . GLU A 1 95 ? 8.678 -1.680 -14.741 1.00 79.88 95 GLU A O 1
ATOM 761 N N . PHE A 1 96 ? 10.201 -2.487 -13.311 1.00 78.56 96 PHE A N 1
ATOM 762 C CA . PHE A 1 96 ? 9.244 -2.688 -12.235 1.00 78.56 96 PHE A CA 1
ATOM 763 C C . PHE A 1 96 ? 8.579 -1.372 -11.806 1.00 78.56 96 PHE A C 1
ATOM 765 O O . PHE A 1 96 ? 7.363 -1.333 -11.618 1.00 78.56 96 PHE A O 1
ATOM 772 N N . ALA A 1 97 ? 9.338 -0.278 -11.693 1.00 75.00 97 ALA A N 1
ATOM 773 C CA . ALA A 1 97 ? 8.779 1.033 -11.372 1.00 75.00 97 ALA A CA 1
ATOM 774 C C . ALA A 1 97 ? 7.841 1.561 -12.475 1.00 75.00 97 ALA A C 1
ATOM 776 O O . ALA A 1 97 ? 6.809 2.161 -12.159 1.00 75.00 97 ALA A O 1
ATOM 777 N N . ASP A 1 98 ? 8.161 1.334 -13.752 1.00 80.50 98 ASP A N 1
ATOM 778 C CA . ASP A 1 98 ? 7.300 1.700 -14.884 1.00 80.50 98 ASP A CA 1
ATOM 779 C C . ASP A 1 98 ? 5.983 0.911 -14.863 1.00 80.50 98 ASP A C 1
ATOM 781 O O . ASP A 1 98 ? 4.900 1.492 -14.985 1.00 80.50 98 ASP A O 1
ATOM 785 N N . GLU A 1 99 ? 6.049 -0.398 -14.614 1.00 81.50 99 GLU A N 1
ATOM 786 C CA . GLU A 1 99 ? 4.859 -1.234 -14.462 1.00 81.50 99 GLU A CA 1
ATOM 787 C C . GLU A 1 99 ? 3.985 -0.806 -13.291 1.00 81.50 99 GLU A C 1
ATOM 789 O O . GLU A 1 99 ? 2.759 -0.767 -13.403 1.00 81.50 99 GLU A O 1
ATOM 794 N N . VAL A 1 100 ? 4.601 -0.504 -12.149 1.00 79.00 100 VAL A N 1
ATOM 795 C CA . VAL A 1 100 ? 3.888 -0.039 -10.961 1.00 79.00 100 VAL A CA 1
ATOM 796 C C . VAL A 1 100 ? 3.203 1.295 -11.250 1.00 79.00 100 VAL A C 1
ATOM 798 O O . VAL A 1 100 ? 2.037 1.459 -10.889 1.00 79.00 100 VAL A O 1
ATOM 801 N N . ARG A 1 101 ? 3.859 2.215 -11.968 1.00 76.19 101 ARG A N 1
ATOM 802 C CA . ARG A 1 101 ? 3.242 3.476 -12.411 1.00 76.19 101 ARG A CA 1
ATOM 803 C C . ARG A 1 101 ? 2.042 3.241 -13.329 1.00 76.19 101 ARG A C 1
ATOM 805 O O . ARG A 1 101 ? 0.984 3.824 -13.090 1.00 76.19 101 ARG A O 1
ATOM 812 N N . ALA A 1 102 ? 2.157 2.351 -14.314 1.00 81.25 102 ALA A N 1
ATOM 813 C CA . ALA A 1 102 ? 1.032 1.982 -15.176 1.00 81.25 102 ALA A CA 1
ATOM 814 C C . ALA A 1 102 ? -0.118 1.337 -14.377 1.00 81.25 102 ALA A C 1
ATOM 816 O O . ALA A 1 102 ? -1.292 1.645 -14.587 1.00 81.25 102 ALA A O 1
ATOM 817 N N . TYR A 1 103 ? 0.211 0.483 -13.406 1.00 82.19 103 TYR A N 1
ATOM 818 C CA . TYR A 1 103 ? -0.769 -0.175 -12.545 1.00 82.19 103 TYR A CA 1
ATOM 819 C C . TYR A 1 103 ? -1.529 0.823 -11.662 1.00 82.19 103 TYR A C 1
ATOM 821 O O . TYR A 1 103 ? -2.750 0.743 -11.536 1.00 82.19 103 TYR A O 1
ATOM 829 N N . VAL A 1 104 ? -0.821 1.802 -11.092 1.00 77.25 104 VAL A N 1
ATOM 830 C CA . VAL A 1 104 ? -1.405 2.906 -10.316 1.00 77.25 104 VAL A CA 1
ATOM 831 C C . VAL A 1 104 ? -2.331 3.753 -11.169 1.00 77.25 104 VAL A C 1
ATOM 833 O O . VAL A 1 104 ? -3.451 4.032 -10.748 1.00 77.25 104 VAL A O 1
ATOM 836 N N . HIS A 1 105 ? -1.904 4.116 -12.377 1.00 76.88 105 HIS A N 1
ATOM 837 C CA . HIS A 1 105 ? -2.742 4.868 -13.304 1.00 76.88 105 HIS A CA 1
ATOM 838 C C . HIS A 1 105 ? -4.054 4.128 -13.622 1.00 76.88 105 HIS A C 1
ATOM 840 O O . HIS A 1 105 ? -5.101 4.747 -13.750 1.00 76.88 105 HIS A O 1
ATOM 846 N N . ASN A 1 106 ? -4.037 2.796 -13.679 1.00 79.44 106 ASN A N 1
ATOM 847 C CA . ASN A 1 106 ? -5.235 2.019 -14.008 1.00 79.44 106 ASN A CA 1
ATOM 848 C C . ASN A 1 106 ? -6.122 1.681 -12.797 1.00 79.44 106 ASN A C 1
ATOM 850 O O . ASN A 1 106 ? -7.307 1.398 -12.971 1.00 79.44 106 ASN A O 1
ATOM 854 N N . HIS A 1 107 ? -5.572 1.664 -11.577 1.00 74.44 107 HIS A N 1
ATOM 855 C CA . HIS A 1 107 ? -6.266 1.101 -10.407 1.00 74.44 107 HIS A CA 1
ATOM 856 C C . HIS A 1 107 ? -6.273 1.970 -9.144 1.00 74.44 107 HIS A C 1
ATOM 858 O O . HIS A 1 107 ? -6.966 1.626 -8.187 1.00 74.44 107 HIS A O 1
ATOM 864 N N . ALA A 1 108 ? -5.525 3.072 -9.115 1.00 71.62 108 ALA A N 1
ATOM 865 C CA . ALA A 1 108 ? -5.321 3.906 -7.928 1.00 71.62 108 ALA A CA 1
ATOM 866 C C . ALA A 1 108 ? -5.653 5.392 -8.163 1.00 71.62 108 ALA A C 1
ATOM 868 O O . ALA A 1 108 ? -5.123 6.272 -7.481 1.00 71.62 108 ALA A O 1
ATOM 869 N N . LEU A 1 109 ? -6.549 5.666 -9.120 1.00 70.25 109 LEU A N 1
ATOM 870 C CA . LEU A 1 109 ? -7.080 7.007 -9.396 1.00 70.25 109 LEU A CA 1
ATOM 871 C C . LEU A 1 109 ? -8.366 7.333 -8.624 1.00 70.25 109 LEU A C 1
ATOM 873 O O . LEU A 1 109 ? -8.743 8.499 -8.559 1.00 70.25 109 LEU A O 1
ATOM 877 N N . THR A 1 110 ? -9.029 6.335 -8.030 1.00 71.50 110 THR A N 1
ATOM 878 C CA . THR A 1 110 ? -10.260 6.533 -7.253 1.00 71.50 110 THR A CA 1
ATOM 879 C C . THR A 1 110 ? -10.012 7.497 -6.097 1.00 71.50 110 THR A C 1
ATOM 881 O O . THR A 1 110 ? -9.121 7.276 -5.267 1.00 71.50 110 THR A O 1
ATOM 884 N N . SER A 1 111 ? -10.798 8.572 -6.044 1.00 70.06 111 SER A N 1
ATOM 885 C CA . SER A 1 111 ? -10.612 9.619 -5.049 1.00 70.06 111 SER A CA 1
ATOM 886 C C . SER A 1 111 ? -11.056 9.152 -3.660 1.00 70.06 111 SER A C 1
ATOM 888 O O . SER A 1 111 ? -11.756 8.152 -3.485 1.00 70.06 111 SER A O 1
ATOM 890 N N . ARG A 1 112 ? -10.660 9.905 -2.629 1.00 68.38 112 ARG A N 1
ATOM 891 C CA . ARG A 1 112 ? -11.142 9.672 -1.261 1.00 68.38 112 ARG A CA 1
ATOM 892 C C . ARG A 1 112 ? -12.667 9.764 -1.168 1.00 68.38 112 ARG A C 1
ATOM 894 O O . ARG A 1 112 ? -13.251 9.062 -0.350 1.00 68.38 112 ARG A O 1
ATOM 901 N N . GLU A 1 113 ? -13.283 10.658 -1.935 1.00 71.31 113 GLU A N 1
ATOM 902 C CA . GLU A 1 113 ? -14.728 10.898 -1.902 1.00 71.31 113 GLU A CA 1
ATOM 903 C C . GLU A 1 113 ? -15.482 9.720 -2.515 1.00 71.31 113 GLU A C 1
ATOM 905 O O . GLU A 1 113 ? -16.383 9.187 -1.874 1.00 71.31 113 GLU A O 1
ATOM 910 N N . ASP A 1 114 ? -15.008 9.209 -3.651 1.00 74.44 114 ASP A N 1
ATOM 911 C CA . ASP A 1 114 ? -15.574 8.015 -4.291 1.00 74.44 114 ASP A CA 1
ATOM 912 C C . ASP A 1 114 ? -15.484 6.786 -3.374 1.00 74.44 114 ASP A C 1
ATOM 914 O O . ASP A 1 114 ? -16.441 6.024 -3.238 1.00 74.44 114 ASP A O 1
ATOM 918 N N . TRP A 1 115 ? -14.353 6.618 -2.676 1.00 73.06 115 TRP A N 1
ATOM 919 C CA . TRP A 1 115 ? -14.189 5.548 -1.688 1.00 73.06 115 TRP A CA 1
ATOM 920 C C . TRP A 1 115 ? -15.065 5.719 -0.448 1.00 73.06 115 TRP A C 1
ATOM 922 O O . TRP A 1 115 ? -15.374 4.723 0.200 1.00 73.06 115 TRP A O 1
ATOM 932 N N . LYS A 1 116 ? -15.425 6.950 -0.064 1.00 69.94 116 LYS A N 1
ATOM 933 C CA . LYS A 1 116 ? -16.387 7.162 1.025 1.00 69.94 116 LYS A CA 1
ATOM 934 C C . LYS A 1 116 ? -17.773 6.711 0.588 1.00 69.94 116 LYS A C 1
ATOM 936 O O . LYS A 1 116 ? -18.404 5.978 1.334 1.00 69.94 116 LYS A O 1
ATOM 941 N N . THR A 1 117 ? -18.210 7.102 -0.608 1.00 74.56 117 THR A N 1
ATOM 942 C CA . THR A 1 117 ? -19.516 6.705 -1.152 1.00 74.56 117 THR A CA 1
ATOM 943 C C . THR A 1 117 ? -19.616 5.185 -1.282 1.00 74.56 117 THR A C 1
ATOM 945 O O . THR A 1 117 ? -20.504 4.583 -0.697 1.00 74.56 117 THR A O 1
ATOM 948 N N . ALA A 1 118 ? -18.630 4.538 -1.914 1.00 72.62 118 ALA A N 1
ATOM 949 C CA . ALA A 1 118 ? -18.638 3.091 -2.159 1.00 72.62 118 ALA A CA 1
ATOM 950 C C . ALA A 1 118 ? -18.572 2.198 -0.900 1.00 72.62 118 ALA A C 1
ATOM 952 O O . ALA A 1 118 ? -18.712 0.983 -1.011 1.00 72.62 118 ALA A O 1
ATOM 953 N N . LEU A 1 119 ? -18.275 2.761 0.275 1.00 67.44 119 LEU A N 1
ATOM 954 C CA . LEU A 1 119 ? -18.194 2.026 1.545 1.00 67.44 119 LEU A CA 1
ATOM 955 C C . LEU A 1 119 ? -19.319 2.380 2.526 1.00 67.44 119 LEU A C 1
ATOM 957 O O . LEU A 1 119 ? -19.383 1.771 3.595 1.00 67.44 119 LEU A O 1
ATOM 961 N N . LEU A 1 120 ? -20.123 3.400 2.212 1.00 66.19 120 LEU A N 1
ATOM 962 C CA . LEU A 1 120 ? -21.266 3.838 3.016 1.00 66.19 120 LEU A CA 1
ATOM 963 C C . LEU A 1 120 ? -22.609 3.318 2.475 1.00 66.19 120 LEU A C 1
ATOM 965 O O . LEU A 1 120 ? -23.587 3.381 3.217 1.00 66.19 120 LEU A O 1
ATOM 969 N N . ASP A 1 121 ? -22.630 2.797 1.245 1.00 50.75 121 ASP A N 1
ATOM 970 C CA . ASP A 1 121 ? -23.693 1.929 0.710 1.00 50.75 121 ASP A CA 1
ATOM 971 C C . ASP A 1 121 ? -23.533 0.475 1.203 1.00 50.75 121 ASP A C 1
ATOM 973 O O . ASP A 1 121 ? -24.569 -0.178 1.473 1.00 50.75 121 ASP A O 1
#